Protein AF-A0A534J0A4-F1 (afdb_monomer_lite)

Secondary structure (DSSP, 8-state):
--HHHHHHHHHHHHHHHTSPP------HHHHHH---HHHHBTTTT-SSBPHHHHHHHHHGGG-S----S-----------S--SSPPPP-

Foldseek 3Di:
DCVVVVVVVVVVVVVVVPDDDPDDPDVPVCVVPVDQLVQFDPVSPDPDGDPRNVQCVVQPLNPDPPPPPDSDDDDDDDDDPDDPDDPDDD

pLDDT: mean 80.22, std 11.24, range [51.22, 96.75]

Sequence (90 aa):
MNDHRVLAWTLVLLLILALPRIASAVPSFARQTGMPCSQCHTMAFGVALTPYGRQFKLNGYTFGEGEHPMPLAFMVQGGYSRVDTPPPDA

Radius of gyration: 22.13 Å; chains: 1; bounding box: 59×37×49 Å

Structure (mmCIF, N/CA/C/O backbone):
data_AF-A0A534J0A4-F1
#
_entry.id   AF-A0A534J0A4-F1
#
loop_
_atom_site.group_PDB
_atom_site.id
_atom_site.type_symbol
_atom_site.label_atom_id
_atom_site.label_alt_id
_atom_site.label_comp_id
_atom_site.label_asym_id
_atom_site.label_entity_id
_atom_site.label_seq_id
_atom_site.pdbx_PDB_ins_code
_atom_site.Cartn_x
_atom_site.Cartn_y
_atom_site.Cartn_z
_atom_site.occupancy
_atom_site.B_iso_or_equiv
_atom_site.auth_seq_id
_atom_site.auth_comp_id
_atom_site.auth_asym_id
_atom_site.auth_atom_id
_atom_site.pdbx_PDB_model_num
ATOM 1 N N . MET A 1 1 ? 32.508 -9.640 -38.873 1.00 60.94 1 MET A N 1
ATOM 2 C CA . MET A 1 1 ? 32.849 -8.431 -38.074 1.00 60.94 1 MET A CA 1
ATOM 3 C C . MET A 1 1 ? 31.632 -7.675 -37.525 1.00 60.94 1 MET A C 1
ATOM 5 O O . MET A 1 1 ? 31.826 -6.867 -36.623 1.00 60.94 1 MET A O 1
ATOM 9 N N . ASN A 1 2 ? 30.401 -7.915 -38.003 1.00 73.69 2 ASN A N 1
ATOM 10 C CA . ASN A 1 2 ? 29.215 -7.184 -37.530 1.00 73.69 2 ASN A CA 1
ATOM 11 C C . ASN A 1 2 ? 28.435 -7.920 -36.419 1.00 73.69 2 ASN A C 1
ATOM 13 O O . ASN A 1 2 ? 27.812 -7.272 -35.583 1.00 73.69 2 ASN A O 1
ATOM 17 N N . ASP A 1 3 ? 28.544 -9.250 -36.342 1.00 80.31 3 ASP A N 1
ATOM 18 C CA . ASP A 1 3 ? 27.737 -10.082 -35.431 1.00 80.31 3 ASP A CA 1
ATOM 19 C C . ASP A 1 3 ? 28.046 -9.838 -33.952 1.00 80.31 3 ASP A C 1
ATOM 21 O O . ASP A 1 3 ? 27.137 -9.720 -33.138 1.00 80.31 3 ASP A O 1
ATOM 25 N N . HIS A 1 4 ? 29.321 -9.654 -33.597 1.00 85.62 4 HIS A N 1
ATOM 26 C CA . HIS A 1 4 ? 29.725 -9.346 -32.217 1.00 85.62 4 HIS A CA 1
ATOM 27 C C . HIS A 1 4 ? 29.235 -7.967 -31.761 1.00 85.62 4 HIS A C 1
ATOM 29 O O . HIS A 1 4 ? 28.981 -7.758 -30.578 1.00 85.62 4 HIS A O 1
ATOM 35 N N . ARG A 1 5 ? 29.083 -7.023 -32.701 1.00 89.31 5 ARG A N 1
ATOM 36 C CA . ARG A 1 5 ? 28.568 -5.679 -32.414 1.00 89.31 5 ARG A CA 1
ATOM 37 C C . ARG A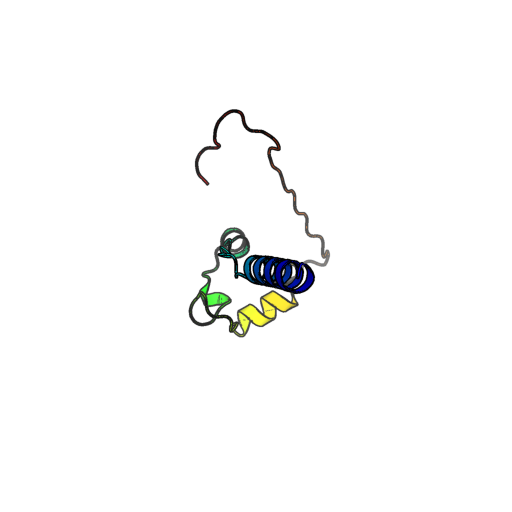 1 5 ? 27.063 -5.741 -32.179 1.00 89.31 5 ARG A C 1
ATOM 39 O O . ARG A 1 5 ? 26.590 -5.149 -31.218 1.00 89.31 5 ARG A O 1
ATOM 46 N N . VAL A 1 6 ? 26.330 -6.499 -32.999 1.00 89.44 6 VAL A N 1
ATOM 47 C CA . VAL A 1 6 ? 24.888 -6.738 -32.812 1.00 89.44 6 VAL A CA 1
ATOM 48 C C . VAL A 1 6 ? 24.626 -7.447 -31.483 1.00 89.44 6 VAL A C 1
ATOM 50 O O . VAL A 1 6 ? 23.807 -6.968 -30.704 1.00 89.44 6 VAL A O 1
ATOM 53 N N . LEU A 1 7 ? 25.383 -8.506 -31.174 1.00 92.75 7 LEU A N 1
ATOM 54 C CA . LEU A 1 7 ? 25.306 -9.217 -29.893 1.00 92.75 7 LEU A CA 1
ATOM 55 C C . LEU A 1 7 ? 25.572 -8.289 -28.705 1.00 92.75 7 LEU A C 1
ATOM 57 O O . LEU A 1 7 ? 24.786 -8.271 -27.758 1.00 92.75 7 LEU A O 1
ATOM 61 N N . ALA A 1 8 ? 26.624 -7.471 -28.774 1.00 94.38 8 ALA A N 1
ATOM 62 C CA . ALA A 1 8 ? 26.935 -6.501 -27.729 1.00 94.38 8 ALA A CA 1
ATOM 63 C C . ALA A 1 8 ? 25.794 -5.491 -27.523 1.00 94.38 8 ALA A C 1
ATOM 65 O O . ALA A 1 8 ? 25.383 -5.264 -26.388 1.00 94.38 8 ALA A O 1
ATOM 66 N N . TRP A 1 9 ? 25.223 -4.938 -28.598 1.00 95.38 9 TRP A N 1
ATOM 67 C CA . TRP A 1 9 ? 24.099 -4.002 -28.501 1.00 95.38 9 TRP A CA 1
ATOM 68 C C . TRP A 1 9 ? 22.833 -4.648 -27.940 1.00 95.38 9 TRP A C 1
ATOM 70 O O . TRP A 1 9 ? 22.166 -4.044 -27.102 1.00 95.38 9 TRP A O 1
ATOM 80 N N . THR A 1 10 ? 22.523 -5.884 -28.335 1.00 96.12 10 THR A N 1
ATOM 81 C CA . THR A 1 10 ? 21.393 -6.621 -27.754 1.00 96.12 10 THR A CA 1
ATOM 82 C C . THR A 1 10 ? 21.594 -6.901 -26.267 1.00 96.12 10 THR A C 1
ATOM 84 O O . THR A 1 10 ? 20.656 -6.740 -25.492 1.00 96.12 10 THR A O 1
ATOM 87 N N . LEU A 1 11 ? 22.817 -7.240 -25.843 1.00 96.50 11 LEU A N 1
ATOM 88 C CA . LEU A 1 11 ? 23.148 -7.456 -24.433 1.00 96.50 11 LEU A CA 1
ATOM 89 C C . LEU A 1 11 ? 23.026 -6.168 -23.617 1.00 96.50 11 LEU A C 1
ATOM 91 O O . LEU A 1 11 ? 22.450 -6.188 -22.534 1.00 96.50 11 LEU A O 1
ATOM 95 N N . VAL A 1 12 ? 23.512 -5.045 -24.150 1.00 96.75 12 VAL A N 1
ATOM 96 C CA . VAL A 1 12 ? 23.377 -3.726 -23.516 1.00 96.75 12 VAL A CA 1
ATOM 97 C C . VAL A 1 12 ? 21.905 -3.336 -23.378 1.00 96.75 12 VAL A C 1
ATOM 99 O O . VAL A 1 12 ? 21.491 -2.905 -22.306 1.00 96.75 12 VAL A O 1
ATOM 102 N N . LEU A 1 13 ? 21.093 -3.533 -24.420 1.00 96.69 13 LEU A N 1
ATOM 103 C CA . LEU A 1 13 ? 19.658 -3.248 -24.374 1.00 96.69 13 LEU A CA 1
ATOM 104 C C . LEU A 1 13 ? 18.947 -4.097 -23.309 1.00 96.69 13 LEU A C 1
ATOM 106 O O . LEU A 1 13 ? 18.189 -3.563 -22.501 1.00 96.69 13 LEU A O 1
ATOM 110 N N . LEU A 1 14 ? 19.211 -5.407 -23.288 1.00 96.62 14 LEU A N 1
ATOM 111 C CA . LEU A 1 14 ? 18.638 -6.324 -22.302 1.00 96.62 14 LEU A CA 1
ATOM 112 C C . LEU A 1 14 ? 19.058 -5.958 -20.877 1.00 96.62 14 LEU A C 1
ATOM 114 O O . LEU A 1 14 ? 18.225 -5.986 -19.974 1.00 96.62 14 LEU A O 1
ATOM 118 N N . LEU A 1 15 ? 20.318 -5.560 -20.685 1.00 96.06 15 LEU A N 1
ATOM 119 C CA . LEU A 1 15 ? 20.811 -5.099 -19.394 1.00 96.06 15 LEU A CA 1
ATOM 120 C C . LEU A 1 15 ? 20.048 -3.854 -18.937 1.00 96.06 15 LEU A C 1
ATOM 122 O O . LEU A 1 15 ? 19.604 -3.827 -17.797 1.00 96.06 15 LEU A O 1
ATOM 126 N N . ILE A 1 16 ? 19.835 -2.875 -19.826 1.00 94.62 16 ILE A N 1
ATOM 127 C CA . ILE A 1 16 ? 19.083 -1.642 -19.536 1.00 94.62 16 ILE A CA 1
ATOM 128 C C . ILE A 1 16 ? 17.629 -1.949 -19.146 1.00 94.62 16 ILE A C 1
ATOM 130 O O . ILE A 1 16 ? 17.102 -1.376 -18.193 1.00 94.62 16 ILE A O 1
ATOM 134 N N . LEU A 1 17 ? 16.980 -2.871 -19.859 1.00 92.94 17 LEU A N 1
ATOM 135 C CA . LEU A 1 17 ? 15.602 -3.297 -19.586 1.00 92.94 17 LEU A CA 1
ATOM 136 C C . LEU A 1 17 ? 15.450 -4.025 -18.244 1.00 92.94 17 LEU A C 1
ATOM 138 O O . LEU A 1 17 ? 14.365 -3.998 -17.664 1.00 92.94 17 LEU A O 1
ATOM 142 N N . ALA A 1 18 ? 16.516 -4.655 -17.752 1.00 92.25 18 ALA A N 1
ATOM 143 C CA . ALA A 1 18 ? 16.523 -5.390 -16.494 1.00 92.25 18 ALA A CA 1
ATOM 144 C C . ALA A 1 18 ? 16.762 -4.507 -15.253 1.00 92.25 18 ALA A C 1
ATOM 146 O O . ALA A 1 18 ? 16.686 -5.023 -14.136 1.00 92.25 18 ALA A O 1
ATOM 147 N N . LEU A 1 19 ? 17.041 -3.201 -15.401 1.00 90.75 19 LEU A N 1
ATOM 148 C CA . LEU A 1 19 ? 17.223 -2.335 -14.233 1.00 90.75 19 LEU A CA 1
ATOM 149 C C . LEU A 1 19 ? 15.920 -2.248 -13.412 1.00 90.75 19 LEU A C 1
ATOM 151 O O . LEU A 1 19 ? 14.854 -1.959 -13.970 1.00 90.75 19 LEU A O 1
ATOM 155 N N . PRO A 1 20 ? 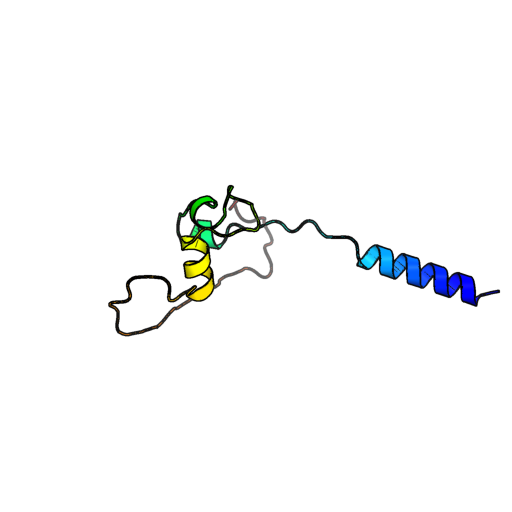15.984 -2.441 -12.081 1.00 79.06 20 PRO A N 1
ATOM 156 C CA . PRO A 1 20 ? 14.828 -2.267 -11.217 1.00 79.06 20 PRO A CA 1
ATOM 157 C C . PRO A 1 20 ? 14.380 -0.805 -11.239 1.00 79.06 20 PRO A C 1
ATOM 159 O O . PRO A 1 20 ? 15.183 0.120 -11.110 1.00 79.06 20 PRO A O 1
ATOM 162 N N . ARG A 1 21 ? 13.073 -0.589 -11.391 1.00 79.75 21 ARG A N 1
ATOM 163 C CA . ARG A 1 21 ? 12.469 0.743 -11.289 1.00 79.75 21 ARG A CA 1
ATOM 164 C C . ARG A 1 21 ? 12.131 1.027 -9.831 1.00 79.75 21 ARG A C 1
ATOM 166 O O . ARG A 1 21 ? 11.756 0.115 -9.096 1.00 79.75 21 ARG A O 1
ATOM 173 N N . ILE A 1 22 ? 12.210 2.293 -9.429 1.00 74.00 22 ILE A N 1
ATOM 174 C CA . ILE A 1 22 ? 11.704 2.727 -8.124 1.00 74.00 22 ILE A CA 1
ATOM 175 C C . ILE A 1 22 ? 10.187 2.506 -8.126 1.00 74.00 22 ILE A C 1
ATOM 177 O O . ILE A 1 22 ? 9.454 3.180 -8.848 1.00 74.00 22 ILE A O 1
ATOM 181 N N . ALA A 1 23 ? 9.723 1.527 -7.353 1.00 68.50 23 ALA A N 1
ATOM 182 C CA . ALA A 1 23 ? 8.307 1.283 -7.129 1.00 68.50 23 ALA A CA 1
ATOM 183 C C . ALA A 1 23 ? 7.881 2.026 -5.860 1.00 68.50 23 ALA A C 1
ATOM 185 O O . ALA A 1 23 ? 8.217 1.614 -4.750 1.00 68.50 23 ALA A O 1
ATOM 186 N N . SER A 1 24 ? 7.150 3.129 -6.014 1.00 65.12 24 SER A N 1
ATOM 187 C CA . SER A 1 24 ? 6.533 3.808 -4.875 1.00 65.12 24 SER A CA 1
ATOM 188 C C . SER A 1 24 ? 5.351 2.981 -4.378 1.00 65.12 24 SER A C 1
ATOM 190 O O . SER A 1 24 ? 4.369 2.798 -5.099 1.00 65.12 24 SER A O 1
ATOM 192 N N . ALA A 1 25 ? 5.432 2.480 -3.145 1.00 65.19 25 ALA A N 1
ATOM 193 C CA . ALA A 1 25 ? 4.290 1.864 -2.483 1.00 65.19 25 ALA A CA 1
ATOM 194 C C . ALA A 1 25 ? 3.227 2.945 -2.230 1.00 65.19 25 ALA A C 1
ATOM 196 O O . ALA A 1 25 ? 3.383 3.789 -1.351 1.00 65.19 25 ALA A O 1
ATOM 197 N N . VAL A 1 26 ? 2.160 2.959 -3.032 1.00 70.44 26 VAL A N 1
ATOM 198 C CA . VAL A 1 26 ? 1.060 3.914 -2.854 1.00 70.44 26 VAL A CA 1
ATOM 199 C C . VAL A 1 26 ? 0.181 3.418 -1.697 1.00 70.44 26 VAL A C 1
ATOM 201 O O . VAL A 1 26 ? -0.294 2.281 -1.764 1.00 70.44 26 VAL A O 1
ATOM 204 N N . PRO A 1 27 ? -0.081 4.222 -0.647 1.00 73.81 27 PRO A N 1
ATOM 205 C CA . PRO A 1 27 ? -0.810 3.792 0.551 1.00 73.81 27 PRO A CA 1
ATOM 206 C C . PRO A 1 27 ? -2.330 3.741 0.315 1.00 73.81 27 PRO A C 1
ATOM 208 O O . PRO A 1 27 ? -3.116 4.248 1.112 1.00 73.81 27 PRO A O 1
ATOM 211 N N . SER A 1 28 ? -2.776 3.164 -0.803 1.00 74.94 28 SER A N 1
ATOM 212 C CA . SER A 1 28 ? -4.189 3.117 -1.196 1.00 74.94 28 SER A CA 1
ATOM 213 C C . SER A 1 28 ? -5.052 2.448 -0.130 1.00 74.94 28 SER A C 1
ATOM 215 O O . SER A 1 28 ? -6.098 2.984 0.225 1.00 74.94 28 SER A O 1
ATOM 217 N N . PHE A 1 29 ? -4.603 1.319 0.419 1.00 75.69 29 PHE A N 1
ATOM 218 C CA . PHE A 1 29 ? -5.326 0.610 1.473 1.00 75.69 29 PHE A CA 1
ATOM 219 C C . PHE A 1 29 ? -5.261 1.328 2.820 1.00 75.69 29 PHE A C 1
ATOM 221 O O . PHE A 1 29 ? -6.295 1.471 3.457 1.00 75.69 29 PHE A O 1
ATOM 228 N N . ALA A 1 30 ? -4.101 1.860 3.217 1.00 78.62 30 ALA A N 1
ATOM 229 C CA . ALA A 1 30 ? -3.984 2.619 4.464 1.00 78.62 30 ALA A CA 1
ATOM 230 C C . ALA A 1 30 ? -4.870 3.880 4.462 1.00 78.62 30 ALA A C 1
ATOM 232 O O . ALA A 1 30 ? -5.462 4.207 5.484 1.00 78.62 30 ALA A O 1
ATOM 233 N N . ARG A 1 31 ? -5.038 4.550 3.309 1.00 80.62 31 ARG A N 1
ATOM 234 C CA . ARG A 1 31 ? -5.991 5.667 3.165 1.00 80.62 31 ARG A CA 1
ATOM 235 C C . ARG A 1 31 ? -7.452 5.228 3.258 1.00 80.62 31 ARG A C 1
ATOM 237 O O . ARG A 1 31 ? -8.265 5.973 3.786 1.00 80.62 31 ARG A O 1
ATOM 244 N N . GLN A 1 32 ? -7.781 4.046 2.745 1.00 77.81 32 GLN A N 1
ATOM 245 C CA . GLN A 1 32 ? -9.149 3.522 2.774 1.00 77.81 32 GLN A CA 1
ATOM 246 C C . GLN A 1 32 ? -9.549 2.998 4.158 1.00 77.81 32 GLN A C 1
ATOM 248 O O . GLN A 1 32 ? -10.697 3.161 4.554 1.00 77.81 32 GLN A O 1
ATOM 253 N N . THR A 1 33 ? -8.626 2.371 4.891 1.00 79.88 33 THR A N 1
ATOM 254 C CA . THR A 1 33 ? -8.924 1.720 6.177 1.00 79.88 33 THR A CA 1
ATOM 255 C C . THR A 1 33 ? -8.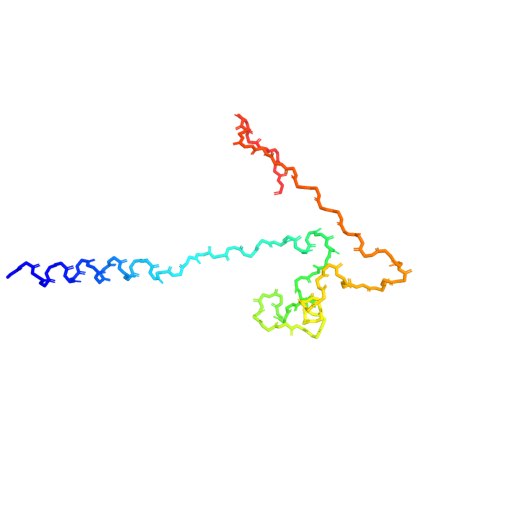490 2.528 7.399 1.00 79.88 33 THR A C 1
ATOM 257 O O . THR A 1 33 ? -8.901 2.210 8.511 1.00 79.88 33 THR A O 1
ATOM 260 N N . GLY A 1 34 ? -7.629 3.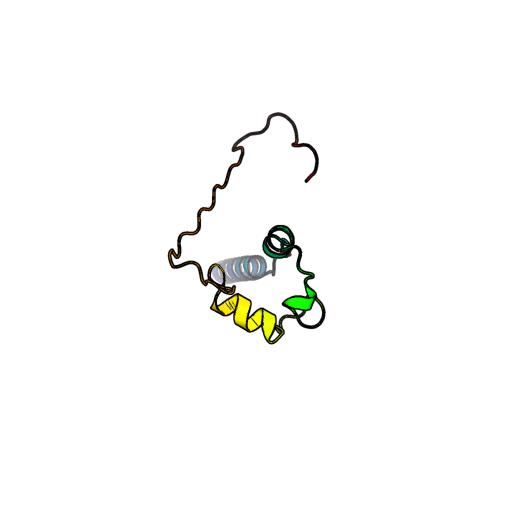536 7.225 1.00 84.94 34 GLY A N 1
ATOM 261 C CA . GLY A 1 34 ? -7.029 4.307 8.319 1.00 84.94 34 GLY A CA 1
ATOM 262 C C . GLY A 1 34 ? -5.986 3.536 9.138 1.00 84.94 34 GLY A C 1
ATOM 263 O O . GLY A 1 34 ? -5.514 4.033 10.158 1.00 84.94 34 GLY A O 1
ATOM 264 N N . MET A 1 35 ? -5.619 2.321 8.722 1.00 86.44 35 MET A N 1
ATOM 265 C CA . MET A 1 35 ? -4.711 1.455 9.474 1.00 86.44 35 MET A CA 1
ATOM 266 C C . MET A 1 35 ? -3.239 1.809 9.222 1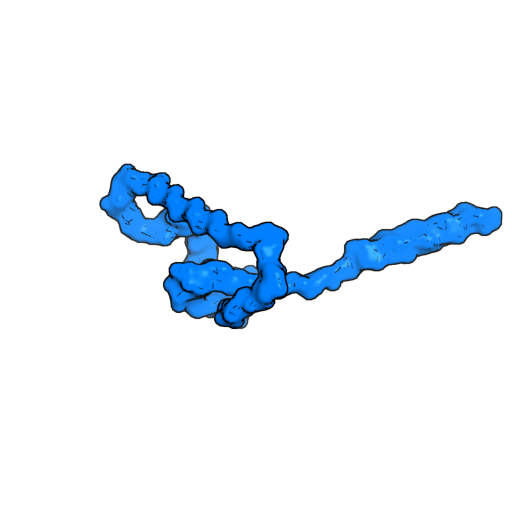.00 86.44 35 MET A C 1
ATOM 268 O O . MET A 1 35 ? -2.854 2.044 8.070 1.00 86.44 35 MET A O 1
ATOM 272 N N . PRO A 1 36 ? -2.372 1.786 10.254 1.00 88.56 36 PRO A N 1
ATOM 273 C CA . PRO A 1 36 ? -0.943 1.992 10.067 1.00 88.56 36 PRO A CA 1
ATOM 274 C C . PRO A 1 36 ? -0.314 0.831 9.286 1.00 88.56 36 PRO A C 1
ATOM 276 O O . PRO A 1 36 ? -0.707 -0.327 9.423 1.00 88.56 36 PRO A O 1
ATOM 279 N N . CYS A 1 37 ? 0.745 1.114 8.522 1.00 87.88 37 CYS A N 1
ATOM 280 C CA . CYS A 1 37 ? 1.444 0.108 7.711 1.00 87.88 37 CYS A CA 1
ATOM 281 C C . CYS A 1 37 ? 1.949 -1.085 8.545 1.00 87.88 37 CYS A C 1
ATOM 283 O O . CYS A 1 37 ? 1.959 -2.223 8.073 1.00 87.88 37 CYS A O 1
ATOM 285 N N . SER A 1 38 ? 2.322 -0.836 9.806 1.00 90.31 38 SER A N 1
ATOM 286 C CA . SER A 1 38 ? 2.767 -1.849 10.772 1.00 90.31 38 SER A CA 1
ATOM 287 C C . SER A 1 38 ? 1.680 -2.850 11.174 1.00 90.31 38 SER A C 1
ATOM 289 O O . SER A 1 38 ? 2.000 -3.919 11.691 1.00 90.31 38 SER A O 1
ATOM 291 N N . GLN A 1 39 ? 0.405 -2.547 10.913 1.00 89.88 39 GLN A N 1
ATOM 292 C CA . GLN A 1 39 ? -0.689 -3.484 11.141 1.00 89.88 39 GLN A CA 1
ATOM 293 C C . GLN A 1 39 ? -0.637 -4.646 10.140 1.00 89.88 39 GLN A C 1
ATOM 295 O O . GLN A 1 39 ? -0.889 -5.790 10.521 1.00 89.88 39 GLN A O 1
ATOM 300 N N . CYS A 1 40 ? -0.226 -4.388 8.891 1.00 88.94 40 CYS A N 1
ATOM 301 C CA . CYS A 1 40 ? -0.101 -5.403 7.838 1.00 88.94 40 CYS A CA 1
ATOM 302 C C . CYS A 1 40 ? 1.331 -5.938 7.667 1.00 88.94 40 CYS A C 1
ATOM 304 O O . CYS A 1 40 ? 1.508 -7.135 7.433 1.00 88.94 40 CYS A O 1
ATOM 306 N N . HIS A 1 41 ? 2.350 -5.087 7.809 1.00 90.06 41 HIS A N 1
ATOM 307 C CA . HIS A 1 41 ? 3.756 -5.422 7.572 1.00 90.06 41 HIS A CA 1
ATOM 308 C C . HIS A 1 41 ? 4.572 -5.462 8.861 1.00 90.06 41 HIS A C 1
ATOM 310 O O . HIS A 1 41 ? 4.496 -4.562 9.699 1.00 90.06 41 HIS A O 1
ATOM 316 N N . THR A 1 42 ? 5.453 -6.454 8.986 1.00 88.62 42 THR A N 1
ATOM 317 C CA . THR A 1 42 ? 6.497 -6.411 10.011 1.00 88.62 42 THR A CA 1
ATOM 318 C C . THR A 1 42 ? 7.437 -5.249 9.687 1.00 88.62 42 THR A C 1
ATOM 320 O O . THR A 1 42 ? 7.905 -5.144 8.553 1.00 88.62 42 THR A O 1
ATOM 323 N N . MET A 1 43 ? 7.714 -4.377 10.660 1.00 81.75 43 MET A N 1
ATOM 324 C CA . MET A 1 43 ? 8.587 -3.200 10.490 1.00 81.75 43 MET A CA 1
ATOM 325 C C . MET A 1 43 ? 8.040 -2.130 9.517 1.00 81.75 43 MET A C 1
ATOM 327 O O . MET A 1 43 ? 8.818 -1.396 8.916 1.00 81.75 43 MET A O 1
ATOM 331 N N . ALA A 1 44 ? 6.710 -2.039 9.358 1.00 77.94 44 ALA A N 1
ATOM 332 C CA . ALA A 1 44 ? 5.966 -1.081 8.516 1.00 77.94 44 ALA A CA 1
ATOM 333 C C . ALA A 1 44 ? 6.195 -1.165 6.990 1.00 77.94 44 ALA A C 1
ATOM 335 O O . ALA A 1 44 ? 5.247 -0.955 6.241 1.00 77.94 44 ALA A O 1
ATOM 336 N N . PHE A 1 45 ? 7.392 -1.527 6.527 1.00 76.69 45 PHE A N 1
ATOM 337 C CA . PHE A 1 45 ? 7.743 -1.660 5.104 1.00 76.69 45 PHE A CA 1
ATOM 338 C C . PHE A 1 45 ? 8.483 -2.968 4.784 1.00 76.69 45 PHE A C 1
ATOM 340 O O . PHE A 1 45 ? 9.002 -3.142 3.683 1.00 76.69 45 PHE A O 1
ATOM 347 N N . GLY A 1 46 ? 8.560 -3.900 5.738 1.00 78.06 46 GLY A N 1
ATOM 348 C CA . GLY A 1 46 ? 9.156 -5.211 5.504 1.00 78.06 46 GLY A CA 1
ATOM 349 C C . GLY A 1 46 ? 8.297 -6.077 4.581 1.00 78.06 46 GLY A C 1
ATOM 350 O O . GLY A 1 46 ? 7.071 -5.996 4.575 1.00 78.06 46 GLY A O 1
ATOM 351 N N . VAL A 1 47 ? 8.939 -6.968 3.825 1.00 79.50 47 VAL A N 1
ATOM 352 C CA . VAL A 1 47 ? 8.254 -7.940 2.950 1.00 79.50 47 VAL A CA 1
ATOM 353 C C . VAL A 1 47 ? 7.426 -8.972 3.721 1.00 79.50 47 VAL A C 1
ATOM 355 O O . VAL A 1 47 ? 6.472 -9.526 3.176 1.00 79.50 47 VAL A O 1
ATOM 358 N N . ALA A 1 48 ? 7.764 -9.232 4.985 1.00 89.94 48 ALA A N 1
ATOM 359 C CA . ALA A 1 48 ? 7.012 -10.156 5.819 1.00 89.94 48 ALA A CA 1
ATOM 360 C C . ALA A 1 48 ? 5.727 -9.502 6.354 1.00 89.94 48 ALA A C 1
ATOM 362 O O . ALA A 1 48 ? 5.730 -8.377 6.856 1.00 89.94 48 ALA A O 1
ATOM 363 N N . LEU A 1 49 ? 4.611 -10.229 6.248 1.00 90.75 49 LEU A N 1
ATOM 364 C CA . LEU A 1 49 ? 3.325 -9.792 6.785 1.00 90.75 49 LEU A CA 1
ATOM 365 C C . LEU A 1 49 ? 3.125 -10.286 8.217 1.00 90.75 49 LEU A C 1
ATOM 367 O O . LEU A 1 49 ? 3.506 -11.410 8.564 1.00 90.75 49 LEU A O 1
ATOM 371 N N . THR A 1 50 ? 2.442 -9.474 9.020 1.00 93.00 50 THR A N 1
ATOM 372 C CA . THR A 1 50 ? 1.905 -9.881 10.325 1.00 93.00 50 THR A CA 1
ATOM 373 C C . THR A 1 50 ? 0.821 -10.960 10.140 1.00 93.00 50 THR A C 1
ATOM 375 O O . THR A 1 50 ? 0.334 -11.167 9.023 1.00 93.00 50 THR A O 1
ATOM 378 N N . PRO A 1 51 ? 0.394 -11.671 11.202 1.00 92.69 51 PRO A N 1
ATOM 379 C CA . PRO A 1 51 ? -0.760 -12.570 11.113 1.00 92.69 51 PRO A CA 1
ATOM 380 C C . PRO A 1 51 ? -2.011 -11.880 10.557 1.00 92.69 51 PRO A C 1
ATOM 382 O O . PRO A 1 51 ? -2.673 -12.436 9.683 1.00 92.69 51 PRO A O 1
ATOM 385 N N . TYR A 1 52 ? -2.270 -10.646 10.996 1.00 90.00 52 TYR A N 1
ATOM 386 C CA . TYR A 1 52 ? -3.349 -9.808 10.480 1.00 90.00 52 TYR A CA 1
ATOM 387 C C . TYR A 1 52 ? -3.189 -9.536 8.980 1.00 90.00 52 TYR A C 1
ATOM 389 O O . TYR A 1 52 ? -4.093 -9.825 8.202 1.00 90.00 52 TYR A O 1
ATOM 397 N N . GLY A 1 53 ? -2.012 -9.064 8.554 1.00 90.94 53 GLY A N 1
ATOM 398 C CA . GLY A 1 53 ? -1.741 -8.762 7.150 1.00 90.94 53 GLY A CA 1
ATOM 399 C C . GLY A 1 53 ? -1.917 -9.978 6.239 1.00 90.94 53 GLY A C 1
ATOM 400 O O . GLY A 1 53 ? -2.415 -9.848 5.123 1.00 90.94 53 GLY A O 1
ATOM 401 N N . ARG A 1 54 ? -1.566 -11.181 6.712 1.00 92.19 54 ARG A N 1
ATOM 402 C CA . ARG A 1 54 ? -1.806 -12.424 5.962 1.00 92.19 54 ARG A CA 1
ATOM 403 C C . ARG A 1 54 ? -3.292 -12.700 5.772 1.00 92.19 54 ARG A C 1
ATOM 405 O O . ARG A 1 54 ? -3.693 -13.046 4.666 1.00 92.19 54 ARG A O 1
ATOM 412 N N . GLN A 1 55 ? -4.098 -12.521 6.814 1.00 90.50 55 GLN A N 1
ATOM 413 C CA . GLN A 1 55 ? -5.542 -12.712 6.706 1.00 90.50 55 GLN A CA 1
ATOM 414 C C . GLN A 1 55 ? -6.190 -11.648 5.816 1.00 90.50 55 GLN A C 1
ATOM 416 O O . GLN A 1 55 ? -6.997 -11.987 4.953 1.00 90.50 55 GLN A O 1
ATOM 421 N N . PHE A 1 56 ? -5.773 -10.389 5.939 1.00 87.12 56 PHE A N 1
ATOM 422 C CA . PHE A 1 56 ? -6.216 -9.319 5.048 1.00 87.12 56 PHE A CA 1
ATOM 423 C C . PHE A 1 56 ? -5.863 -9.621 3.585 1.00 87.12 56 PHE A C 1
ATOM 425 O O . PHE A 1 56 ? -6.691 -9.447 2.701 1.00 87.12 56 PHE A O 1
ATOM 432 N N . LYS A 1 57 ? -4.663 -10.146 3.310 1.00 86.44 57 LYS A N 1
ATOM 433 C CA . LYS A 1 57 ? -4.250 -10.541 1.954 1.00 86.44 57 LYS A CA 1
ATOM 434 C C . LYS A 1 57 ? -5.130 -11.644 1.359 1.00 86.44 57 LYS A C 1
ATOM 436 O O . LYS A 1 57 ? -5.377 -11.624 0.158 1.00 86.44 57 LYS A O 1
ATOM 441 N N . LEU A 1 58 ? -5.549 -12.613 2.173 1.00 88.94 58 LEU A N 1
ATOM 442 C CA . LEU A 1 58 ? -6.365 -13.742 1.720 1.00 88.94 58 LEU A CA 1
ATOM 443 C C . LEU A 1 58 ? -7.823 -13.351 1.473 1.00 88.94 58 LEU A C 1
ATOM 445 O O . LEU A 1 58 ? -8.432 -13.857 0.538 1.00 88.94 58 LEU A O 1
ATOM 449 N N . ASN A 1 59 ? -8.367 -12.458 2.298 1.00 83.25 59 ASN A N 1
ATOM 450 C CA . ASN A 1 59 ? -9.796 -12.151 2.303 1.00 83.25 59 ASN A CA 1
ATOM 451 C C . ASN A 1 59 ? -10.125 -10.798 1.647 1.00 83.25 59 ASN A C 1
ATOM 453 O O . ASN A 1 59 ? -11.233 -10.600 1.168 1.00 83.25 59 ASN A O 1
ATOM 457 N N . GLY A 1 60 ? -9.179 -9.860 1.578 1.00 77.62 60 GLY A N 1
ATOM 458 C CA . GLY A 1 60 ? -9.328 -8.580 0.882 1.00 77.62 60 GLY A CA 1
ATOM 459 C C . GLY A 1 60 ? -10.638 -7.860 1.213 1.00 77.62 60 GLY A C 1
ATOM 460 O O . GLY A 1 60 ? -10.886 -7.495 2.357 1.00 77.62 60 GLY A O 1
ATOM 461 N N . TYR A 1 61 ? -11.492 -7.683 0.203 1.00 69.62 61 TYR A N 1
ATOM 462 C CA . TYR A 1 61 ? -12.790 -7.005 0.319 1.00 69.62 61 TYR A CA 1
ATOM 463 C C . TYR A 1 61 ? -13.836 -7.753 1.161 1.00 69.62 61 TYR A C 1
ATOM 465 O O . TYR A 1 61 ? -14.853 -7.164 1.511 1.00 69.62 61 TYR A O 1
ATOM 473 N N . THR A 1 62 ? -13.604 -9.023 1.497 1.00 72.50 62 THR A N 1
ATOM 474 C CA . THR A 1 62 ? -14.455 -9.802 2.412 1.00 72.50 62 THR A CA 1
ATOM 475 C C . THR A 1 62 ? -13.875 -9.860 3.826 1.00 72.50 62 THR A C 1
ATOM 477 O O . THR A 1 62 ? -14.361 -10.616 4.662 1.00 72.50 62 THR A O 1
ATOM 480 N N . PHE A 1 63 ? -12.800 -9.113 4.097 1.00 73.75 63 PHE A N 1
ATOM 481 C CA . PHE A 1 63 ? -12.141 -9.100 5.394 1.00 73.75 63 PHE A CA 1
ATOM 482 C C . PHE A 1 63 ? -12.903 -8.205 6.384 1.00 73.75 63 PHE A C 1
ATOM 484 O O . PHE A 1 63 ? -12.782 -6.982 6.358 1.00 73.75 63 PHE A O 1
ATOM 491 N N . GLY A 1 64 ? -13.692 -8.826 7.258 1.00 67.44 64 GLY A N 1
ATOM 492 C CA . GLY A 1 64 ? -14.500 -8.169 8.284 1.00 67.44 64 GLY A CA 1
ATOM 493 C C . GLY A 1 64 ? -15.565 -9.119 8.834 1.00 67.44 64 GLY A C 1
ATOM 494 O O . GLY A 1 64 ? -15.818 -10.175 8.253 1.00 67.44 64 GLY A O 1
ATOM 495 N N . GLU A 1 65 ? -16.186 -8.753 9.953 1.00 61.44 65 GLU A N 1
ATOM 496 C CA . GLU A 1 65 ? -17.323 -9.478 10.531 1.00 61.44 65 GLU A CA 1
ATOM 497 C C . GLU A 1 65 ? -18.572 -9.177 9.695 1.00 61.44 65 GLU A C 1
ATOM 499 O O . GLU A 1 65 ? -19.356 -8.270 9.959 1.00 61.44 65 GLU A O 1
ATOM 504 N N . GLY A 1 66 ? -18.698 -9.890 8.580 1.00 54.38 66 GLY A N 1
ATOM 505 C CA . GLY A 1 66 ? -19.869 -9.837 7.724 1.00 54.38 66 GLY A CA 1
ATOM 506 C C . GLY A 1 66 ? -21.014 -10.663 8.300 1.00 54.38 66 GLY A C 1
ATOM 507 O O . GLY A 1 66 ? -21.356 -11.695 7.737 1.00 54.38 66 GLY A O 1
ATOM 508 N N . GLU A 1 67 ? -21.688 -10.164 9.335 1.00 53.81 67 GLU A N 1
ATOM 509 C CA . GLU A 1 67 ? -23.099 -10.503 9.614 1.00 53.81 67 GLU A CA 1
ATOM 510 C C . GLU A 1 67 ? -24.060 -9.780 8.647 1.00 53.81 67 GLU A C 1
ATOM 512 O O . GLU A 1 67 ? -25.251 -9.606 8.903 1.00 53.81 67 GLU A O 1
ATOM 517 N N . HIS A 1 68 ? -23.552 -9.364 7.486 1.00 57.94 68 HIS A N 1
ATOM 518 C CA . HIS A 1 68 ? -24.330 -8.781 6.409 1.00 57.94 68 HIS A CA 1
ATOM 519 C C . HIS A 1 68 ? -24.502 -9.831 5.299 1.00 57.94 68 HIS A C 1
ATOM 521 O O . HIS A 1 68 ? -23.544 -10.130 4.588 1.00 57.94 68 HIS A O 1
ATOM 527 N N . PRO A 1 69 ? -25.709 -10.401 5.115 1.00 61.09 69 PRO A N 1
ATOM 528 C CA . PRO A 1 69 ? -25.958 -11.546 4.228 1.00 61.09 69 PRO A CA 1
ATOM 529 C C . PRO A 1 69 ? -25.814 -11.246 2.725 1.00 61.09 69 PRO A C 1
ATOM 531 O O . PRO A 1 69 ? -26.087 -12.114 1.899 1.00 61.09 69 PRO A O 1
ATOM 534 N N . MET A 1 70 ? -25.407 -10.033 2.341 1.00 61.75 70 MET A N 1
ATOM 535 C CA . MET A 1 70 ? -25.284 -9.618 0.946 1.00 61.75 70 MET A CA 1
ATOM 536 C C . MET A 1 70 ? -23.834 -9.208 0.646 1.00 61.75 70 MET A C 1
ATOM 538 O O . MET A 1 70 ? -23.430 -8.108 1.024 1.00 61.75 70 MET A O 1
ATOM 542 N N . PRO A 1 71 ? -23.040 -10.057 -0.035 1.00 63.59 71 PRO A N 1
ATOM 543 C CA . PRO A 1 71 ? -21.640 -9.781 -0.359 1.00 63.59 71 PRO A CA 1
ATOM 544 C C . PRO A 1 71 ? -21.527 -8.830 -1.564 1.00 63.59 71 PRO A C 1
ATOM 546 O O . PRO A 1 71 ? -20.954 -9.171 -2.598 1.00 63.59 71 PRO A O 1
ATOM 549 N N . LEU A 1 72 ? -22.121 -7.641 -1.463 1.00 68.75 72 LEU A N 1
ATOM 550 C CA . LEU A 1 72 ? -22.081 -6.617 -2.503 1.00 68.75 72 LEU A CA 1
ATOM 551 C C . LEU A 1 72 ? -21.067 -5.538 -2.113 1.00 68.75 72 LEU A C 1
ATOM 553 O O . LEU A 1 72 ? -21.249 -4.837 -1.122 1.00 68.75 72 LEU A O 1
ATOM 557 N N . ALA A 1 73 ? -20.015 -5.385 -2.916 1.00 69.38 73 ALA A N 1
ATOM 558 C CA . ALA A 1 73 ? -19.082 -4.266 -2.829 1.00 69.38 73 ALA A CA 1
ATOM 559 C C . ALA A 1 73 ? -19.272 -3.357 -4.051 1.00 69.38 73 ALA A C 1
ATOM 561 O O . ALA A 1 73 ? -19.369 -3.845 -5.177 1.00 69.38 73 ALA A O 1
ATOM 562 N N . PHE A 1 74 ? -19.314 -2.040 -3.838 1.00 78.38 74 PHE A N 1
ATOM 563 C CA . PHE A 1 74 ? -19.428 -1.051 -4.910 1.00 78.38 74 PHE A CA 1
ATOM 564 C C . PHE A 1 74 ? -18.212 -0.125 -4.877 1.00 78.38 74 PHE A C 1
ATOM 566 O O . PHE A 1 74 ? -17.947 0.521 -3.865 1.00 78.38 74 PHE A O 1
ATOM 573 N N . MET A 1 75 ? -17.468 -0.061 -5.982 1.00 77.44 75 MET A N 1
ATOM 574 C CA . MET A 1 75 ? -16.336 0.848 -6.151 1.00 77.44 75 MET A CA 1
ATOM 575 C C . MET A 1 75 ? -16.646 1.800 -7.302 1.00 77.44 75 MET A C 1
ATOM 577 O O . MET A 1 75 ? -16.808 1.373 -8.442 1.00 77.44 75 MET A O 1
ATOM 581 N N . VAL A 1 76 ? -16.723 3.095 -7.001 1.00 82.62 76 VAL A N 1
ATOM 582 C CA . VAL A 1 76 ? -16.866 4.148 -8.008 1.00 82.62 76 VAL A CA 1
ATOM 583 C C . VAL A 1 76 ? -15.522 4.847 -8.125 1.00 82.62 76 VAL A C 1
ATOM 585 O O . VAL A 1 76 ? -15.089 5.526 -7.196 1.00 82.62 76 VAL A O 1
ATOM 588 N N . GLN A 1 77 ? -14.843 4.659 -9.255 1.00 78.62 77 GLN A N 1
ATOM 589 C CA . GLN A 1 77 ? -13.585 5.339 -9.537 1.00 78.62 77 GLN A CA 1
ATOM 590 C C . GLN A 1 77 ? -13.822 6.462 -10.547 1.00 78.62 77 GLN A C 1
ATOM 592 O O . GLN A 1 77 ? -14.085 6.213 -11.720 1.00 78.62 77 GLN A O 1
ATOM 597 N N . GLY A 1 78 ? -13.740 7.703 -10.067 1.00 83.94 78 GLY A N 1
ATOM 598 C CA . GLY A 1 78 ? -13.741 8.905 -10.897 1.00 83.94 78 GLY A CA 1
ATOM 599 C C . GLY A 1 78 ? -12.316 9.384 -11.169 1.00 83.94 78 GLY A C 1
ATOM 600 O O . GLY A 1 78 ? -11.437 9.260 -10.316 1.00 83.94 78 GLY A O 1
ATOM 601 N N . GLY A 1 79 ? -12.086 9.938 -12.355 1.00 74.06 79 GLY A N 1
ATOM 602 C CA . GLY A 1 79 ? -10.810 10.533 -12.735 1.00 74.06 79 GLY A CA 1
ATOM 603 C C . GLY A 1 79 ? -10.963 11.447 -13.945 1.00 74.06 79 GLY A C 1
ATOM 604 O O . GLY A 1 79 ? -11.932 11.342 -14.695 1.00 74.06 79 GLY A O 1
ATOM 605 N N . TYR A 1 80 ? -10.001 12.347 -14.128 1.00 83.38 80 TYR A N 1
ATOM 606 C CA . TYR A 1 80 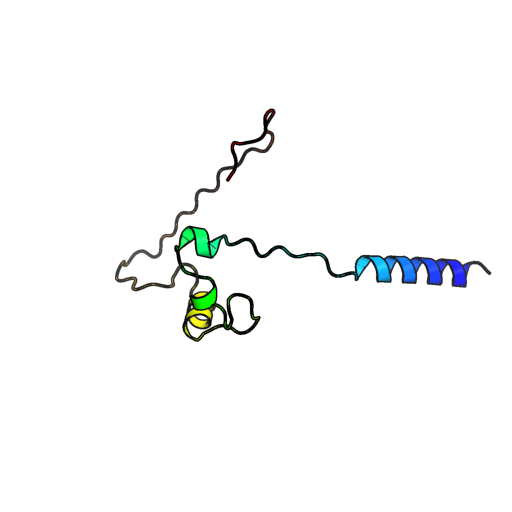? -9.968 13.289 -15.243 1.00 83.38 80 TYR A CA 1
ATOM 607 C C . TYR A 1 80 ? -8.926 12.814 -16.258 1.00 83.38 80 TYR A C 1
ATOM 609 O O . TYR A 1 80 ? -7.771 12.591 -15.902 1.00 83.38 80 TYR A O 1
ATOM 617 N N . SER A 1 81 ? -9.306 12.664 -17.527 1.00 80.06 81 SER A N 1
ATOM 618 C CA . SER A 1 81 ? -8.365 12.319 -18.606 1.00 80.06 81 SER A CA 1
ATOM 619 C C . SER A 1 81 ? -7.529 13.516 -19.078 1.00 80.06 81 SER A C 1
ATOM 621 O O . SER A 1 81 ? -6.518 13.336 -19.755 1.00 80.06 81 SER A O 1
ATOM 623 N N . ARG A 1 82 ? -7.944 14.740 -18.728 1.00 78.12 82 ARG A N 1
ATOM 624 C CA . ARG A 1 82 ? -7.224 15.995 -18.960 1.00 78.12 82 ARG A CA 1
ATOM 625 C C . ARG A 1 82 ? -7.636 17.007 -17.897 1.00 78.12 82 ARG A C 1
ATOM 627 O O . ARG A 1 82 ? -8.819 17.123 -17.595 1.00 78.12 82 ARG A O 1
ATOM 634 N N . VAL A 1 83 ? -6.658 17.726 -17.360 1.00 76.88 83 VAL A N 1
ATOM 635 C CA . VAL A 1 83 ? -6.868 18.883 -16.488 1.00 76.88 83 VAL A CA 1
ATOM 636 C C . VAL A 1 83 ? -6.031 20.025 -17.045 1.00 76.88 83 VAL A C 1
ATOM 638 O O . VAL A 1 83 ? -4.837 19.855 -17.285 1.00 76.88 83 VAL A O 1
ATOM 641 N N . ASP A 1 84 ? -6.670 21.160 -17.318 1.00 84.69 84 ASP A N 1
ATOM 642 C CA . ASP A 1 84 ? -5.984 22.342 -17.858 1.00 84.69 84 ASP A CA 1
ATOM 643 C C . ASP A 1 84 ? -5.255 23.119 -16.748 1.00 84.69 84 ASP A C 1
ATOM 645 O O . ASP A 1 84 ? -4.356 23.916 -17.010 1.00 84.69 84 ASP A O 1
ATOM 649 N N . THR A 1 85 ? -5.607 22.836 -15.493 1.00 80.62 85 THR A N 1
ATOM 650 C CA . THR A 1 85 ? -4.943 23.334 -14.292 1.00 80.62 85 THR A CA 1
ATOM 651 C C . THR A 1 85 ? -4.630 22.175 -13.342 1.00 80.62 85 THR A C 1
ATOM 653 O O . THR A 1 85 ? -5.419 21.230 -13.245 1.00 80.62 85 THR A O 1
ATOM 656 N N . PRO A 1 86 ? -3.479 22.201 -12.645 1.00 73.81 86 PRO A N 1
ATOM 657 C CA . PRO A 1 86 ? -3.139 21.176 -11.666 1.00 73.81 86 PRO A CA 1
ATOM 658 C C . PRO A 1 86 ? -4.228 21.064 -10.587 1.00 73.81 86 PRO A C 1
ATOM 660 O O . PRO A 1 86 ? -4.684 22.099 -10.092 1.00 73.81 86 PRO A O 1
ATOM 663 N N . PRO A 1 87 ? -4.648 19.844 -10.205 1.00 66.44 87 PRO A N 1
ATOM 664 C CA . PRO A 1 87 ? -5.571 19.659 -9.097 1.00 66.44 87 PRO A CA 1
ATOM 665 C C . PRO A 1 87 ? -4.963 20.213 -7.801 1.00 66.44 87 PRO A C 1
ATOM 667 O O . PRO A 1 87 ? -3.749 20.076 -7.613 1.00 66.44 87 PRO A O 1
ATOM 670 N N . PRO A 1 88 ? -5.782 20.798 -6.908 1.00 71.81 88 PRO A N 1
ATOM 671 C CA . PRO A 1 88 ? -5.332 21.105 -5.562 1.00 71.81 88 PRO A CA 1
ATOM 672 C C . PRO A 1 88 ? -4.838 19.812 -4.903 1.00 71.81 88 PRO A C 1
ATOM 674 O O . PRO A 1 88 ? -5.430 18.745 -5.072 1.00 71.81 88 PRO A O 1
ATOM 677 N N . ASP A 1 89 ? -3.698 19.928 -4.243 1.00 65.00 89 ASP A N 1
ATOM 678 C CA . ASP A 1 89 ? -2.870 18.883 -3.661 1.00 65.00 89 ASP A CA 1
ATOM 679 C C . ASP A 1 89 ? -3.662 17.854 -2.834 1.00 65.00 89 ASP A C 1
ATOM 681 O O . ASP A 1 89 ? -4.490 18.194 -1.988 1.00 65.00 89 ASP A O 1
ATOM 685 N N . ALA A 1 90 ? -3.389 16.576 -3.122 1.00 51.22 90 ALA A N 1
ATOM 686 C CA . ALA A 1 90 ? -3.976 15.375 -2.525 1.00 51.22 90 ALA A CA 1
ATOM 687 C C . ALA A 1 90 ? -2.903 14.482 -1.892 1.00 51.22 90 ALA A C 1
ATOM 689 O O . ALA A 1 90 ? -1.735 14.551 -2.343 1.00 51.22 90 ALA A O 1
#